Protein AF-A0A1G0LZL9-F1 (afdb_monomer_lite)

Foldseek 3Di:
DDDDDDDDDDDPVVVVVLVVVCVVVVHDSVVVVVVVVVVVVVVVVVVVVVVVVVPDDDDDPCVVCVVVVNNPPD

Secondary structure (DSSP, 8-state):
-----------HHHHHHHHHHHHHHT--HHHHHHHHHHHHHHHHHHHHHHHHHHTSPP--HHHHHHHTT-S---

pLDDT: mean 91.01, std 7.58, range [56.88, 97.94]

Sequence (74 aa):
MPTVQISARIDARLKRALDQVCRSRGIVMNHFIQEAVLGRLEELEDVEDLKAIRHEPTRPLADVLAELKLDGSA

Radius of gyration: 23.92 Å; chains: 1; bounding box: 56×35×53 Å

Structure (mmCIF, N/CA/C/O backbone):
data_AF-A0A1G0LZL9-F1
#
_entry.id   AF-A0A1G0LZL9-F1
#
loop_
_atom_site.group_PDB
_atom_site.id
_atom_site.type_symbol
_atom_site.label_atom_id
_atom_site.label_alt_id
_atom_site.label_comp_id
_atom_site.label_asym_id
_atom_site.label_entity_id
_atom_site.label_seq_id
_atom_site.pdbx_PDB_ins_code
_atom_site.Cartn_x
_atom_site.Cartn_y
_atom_site.Cartn_z
_atom_site.occupancy
_atom_site.B_iso_or_equiv
_atom_site.auth_seq_id
_atom_site.auth_comp_id
_atom_site.auth_asym_id
_atom_site.auth_atom_id
_atom_site.pdbx_PDB_model_num
ATOM 1 N N . MET A 1 1 ? 8.027 15.345 11.909 1.00 59.69 1 MET A N 1
ATOM 2 C CA . MET A 1 1 ? 7.432 15.843 10.649 1.00 59.69 1 MET A CA 1
ATOM 3 C C . MET A 1 1 ? 6.087 16.480 10.965 1.00 59.69 1 MET A C 1
ATOM 5 O O . MET A 1 1 ? 5.451 16.010 11.905 1.00 59.69 1 MET A O 1
ATOM 9 N N . PRO A 1 2 ? 5.673 17.545 10.260 1.00 82.56 2 PRO A N 1
ATOM 10 C CA . PRO A 1 2 ? 4.348 18.128 10.448 1.00 82.56 2 PRO A CA 1
ATOM 11 C C . PRO A 1 2 ? 3.267 17.113 10.060 1.00 82.56 2 PRO A C 1
ATOM 13 O O . PRO A 1 2 ? 3.403 16.413 9.058 1.00 82.56 2 PRO A O 1
ATOM 16 N N . THR A 1 3 ? 2.214 17.013 10.866 1.00 83.19 3 THR A N 1
ATOM 17 C CA . THR A 1 3 ? 1.054 16.167 10.574 1.00 83.19 3 THR A CA 1
ATOM 18 C C . THR A 1 3 ? -0.009 16.980 9.840 1.00 83.19 3 THR A C 1
ATOM 20 O O . THR A 1 3 ? -0.255 18.140 10.167 1.00 83.19 3 THR A O 1
ATOM 23 N N . VAL A 1 4 ? -0.650 16.368 8.844 1.00 91.94 4 VAL A N 1
ATOM 24 C CA . VAL A 1 4 ? -1.767 16.960 8.094 1.00 91.94 4 VAL A CA 1
ATOM 25 C C . VAL A 1 4 ? -3.004 16.096 8.314 1.00 91.94 4 VAL A C 1
ATOM 27 O O . VAL A 1 4 ? -2.916 14.869 8.314 1.00 91.94 4 VAL A O 1
ATOM 30 N N . GLN A 1 5 ? -4.161 16.723 8.533 1.00 91.12 5 GLN A N 1
ATOM 31 C CA . GLN A 1 5 ? -5.417 16.000 8.717 1.00 91.12 5 GLN A CA 1
ATOM 32 C C . GLN A 1 5 ? -6.013 15.598 7.364 1.00 91.12 5 GLN A C 1
ATOM 34 O O . GLN A 1 5 ? -6.186 16.435 6.481 1.00 91.12 5 GLN A O 1
ATOM 39 N N . ILE A 1 6 ? -6.403 14.329 7.242 1.00 89.94 6 ILE A N 1
ATOM 40 C CA . ILE A 1 6 ? -7.163 13.803 6.104 1.00 89.94 6 ILE A CA 1
ATOM 41 C C . ILE A 1 6 ? -8.599 13.537 6.570 1.00 89.94 6 ILE A C 1
ATOM 43 O O . ILE A 1 6 ? -8.810 12.884 7.591 1.00 89.94 6 ILE A O 1
ATOM 47 N N . SER A 1 7 ? -9.589 14.029 5.821 1.00 92.50 7 SER A N 1
ATOM 48 C CA . SER A 1 7 ? -11.012 13.753 6.061 1.00 92.50 7 SER A CA 1
ATOM 49 C C . SER A 1 7 ? -11.571 12.881 4.943 1.00 92.50 7 SER A C 1
ATOM 51 O O . SER A 1 7 ? -11.625 13.305 3.792 1.00 92.50 7 SER A O 1
ATOM 53 N N . ALA A 1 8 ? -12.038 11.683 5.292 1.00 91.62 8 ALA A N 1
ATOM 54 C CA . ALA A 1 8 ? -12.685 10.756 4.371 1.00 91.62 8 ALA A CA 1
ATOM 55 C C . ALA A 1 8 ? -13.905 10.102 5.032 1.00 91.62 8 ALA A C 1
ATOM 57 O O . ALA A 1 8 ? -13.941 9.899 6.247 1.00 91.62 8 ALA A O 1
ATOM 58 N N . ARG A 1 9 ? -14.913 9.760 4.224 1.00 95.56 9 ARG A N 1
ATOM 59 C CA . ARG A 1 9 ? -16.063 8.963 4.667 1.00 95.56 9 ARG A CA 1
ATOM 60 C C . ARG A 1 9 ? -15.822 7.510 4.286 1.00 95.56 9 ARG A C 1
ATOM 62 O O . ARG A 1 9 ? -15.531 7.226 3.130 1.00 95.56 9 ARG A O 1
ATOM 69 N N . ILE A 1 10 ? -15.971 6.610 5.249 1.00 93.88 10 ILE A N 1
ATOM 70 C CA . ILE A 1 10 ? -15.844 5.166 5.040 1.00 93.88 10 ILE A CA 1
ATOM 71 C C . ILE A 1 10 ? -17.064 4.442 5.598 1.00 93.88 10 ILE A C 1
ATOM 73 O O . ILE A 1 10 ? -17.778 4.972 6.452 1.00 93.88 10 ILE A O 1
ATOM 77 N N . ASP A 1 11 ? -17.287 3.218 5.125 1.00 97.56 11 ASP A N 1
ATOM 78 C CA . ASP A 1 11 ? -18.353 2.364 5.634 1.00 97.56 11 ASP A CA 1
ATOM 79 C C . ASP A 1 11 ? -18.170 2.077 7.138 1.00 97.56 11 ASP A C 1
ATOM 81 O O . A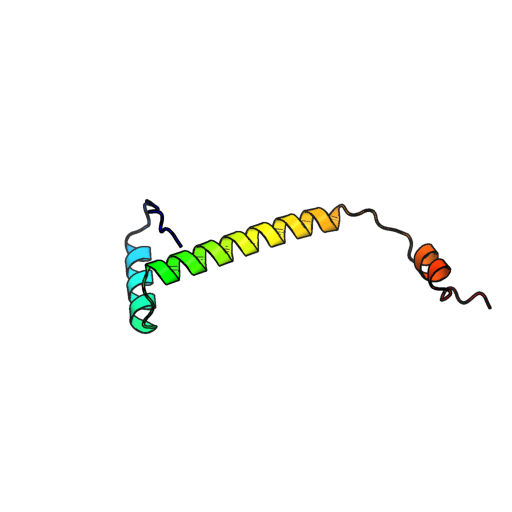SP A 1 11 ? -17.066 1.812 7.628 1.00 97.56 11 ASP A O 1
ATOM 85 N N . ALA A 1 12 ? -19.271 2.111 7.891 1.00 97.06 12 ALA A N 1
ATOM 86 C CA . ALA A 1 12 ? -19.248 1.911 9.337 1.00 97.06 12 ALA A CA 1
ATOM 87 C C . ALA A 1 12 ? -18.766 0.504 9.741 1.00 97.06 12 ALA A C 1
ATOM 89 O O . ALA A 1 12 ? -18.139 0.343 10.790 1.00 97.06 12 ALA A O 1
ATOM 90 N N . ARG A 1 13 ? -19.036 -0.521 8.925 1.00 97.94 13 ARG A N 1
ATOM 91 C CA . ARG A 1 13 ? -18.558 -1.895 9.139 1.00 97.94 13 ARG A CA 1
ATOM 92 C C . ARG A 1 13 ? -17.053 -1.972 8.932 1.00 97.94 13 ARG A C 1
ATOM 94 O O . ARG A 1 13 ? -16.374 -2.609 9.733 1.00 97.94 13 ARG A O 1
ATOM 101 N N . LEU A 1 14 ? -16.533 -1.264 7.926 1.00 95.94 14 LEU A N 1
ATOM 102 C CA . LEU A 1 14 ? -15.094 -1.170 7.693 1.00 95.94 14 LEU A CA 1
ATOM 103 C C . LEU A 1 14 ? -14.394 -0.514 8.885 1.00 95.94 14 LEU A C 1
ATOM 105 O O . LEU A 1 14 ? -13.428 -1.069 9.400 1.00 95.94 14 LEU A O 1
ATOM 109 N N . LYS A 1 15 ? -14.922 0.602 9.405 1.00 95.88 15 LYS A N 1
ATOM 110 C CA . LYS A 1 15 ? -14.341 1.249 10.593 1.00 95.88 15 LYS A CA 1
ATOM 111 C C . LYS A 1 15 ? -14.278 0.307 11.800 1.00 95.88 15 LYS A C 1
ATOM 113 O O . LYS A 1 15 ? -13.258 0.271 12.485 1.00 95.88 15 LYS A O 1
ATOM 118 N N . ARG A 1 16 ? -15.333 -0.482 12.038 1.00 97.12 16 ARG A N 1
ATOM 119 C CA . ARG A 1 16 ? -15.360 -1.479 13.126 1.00 97.12 16 ARG A CA 1
ATOM 120 C C . ARG A 1 16 ? -14.313 -2.574 12.934 1.00 97.12 16 ARG A C 1
ATOM 122 O O . ARG A 1 16 ? -13.643 -2.936 13.897 1.00 97.12 16 ARG A O 1
ATOM 129 N N . ALA A 1 17 ? -14.158 -3.079 11.711 1.00 96.38 17 ALA A N 1
ATOM 130 C CA . ALA A 1 17 ? -13.140 -4.077 11.396 1.00 96.38 17 ALA A CA 1
ATOM 131 C C . ALA A 1 17 ? -11.725 -3.521 11.630 1.00 96.38 17 ALA A C 1
ATOM 133 O O . ALA A 1 17 ? -10.910 -4.168 12.286 1.00 96.38 17 ALA A O 1
ATOM 134 N N . LEU A 1 18 ? -11.465 -2.289 11.180 1.00 95.56 18 LEU A N 1
ATOM 135 C CA . LEU A 1 18 ? -10.195 -1.599 11.413 1.00 95.56 18 LEU A CA 1
ATOM 136 C C . LEU A 1 18 ? -9.901 -1.435 12.908 1.00 95.56 18 LEU A C 1
ATOM 138 O O . LEU A 1 18 ? -8.787 -1.714 13.344 1.00 95.56 18 LEU A O 1
ATOM 142 N N . ASP A 1 19 ? -10.898 -1.045 13.708 1.00 96.06 19 ASP A N 1
ATOM 143 C CA . ASP A 1 19 ? -10.746 -0.922 15.162 1.00 96.06 19 ASP A CA 1
ATOM 144 C C . ASP A 1 19 ? -10.384 -2.255 15.819 1.00 96.06 19 ASP A C 1
ATOM 146 O O . ASP A 1 19 ? -9.514 -2.298 16.690 1.00 96.06 19 ASP A O 1
ATOM 150 N N . GLN A 1 20 ? -11.023 -3.350 15.403 1.00 96.75 20 GLN A N 1
ATOM 151 C CA . GLN A 1 20 ? -10.734 -4.680 15.934 1.00 96.75 20 GLN A CA 1
ATOM 152 C C . GLN A 1 20 ? -9.309 -5.125 15.587 1.00 96.75 20 GLN A C 1
ATOM 154 O O . GLN A 1 20 ? -8.586 -5.593 16.469 1.00 96.75 20 GLN A O 1
ATOM 159 N N . VAL A 1 21 ? -8.883 -4.930 14.336 1.00 96.25 21 VAL A N 1
ATOM 160 C CA . VAL A 1 21 ? -7.525 -5.265 13.885 1.00 96.25 21 VAL A CA 1
ATOM 161 C C . VAL A 1 21 ? -6.489 -4.438 14.643 1.00 96.25 21 VAL A C 1
ATOM 163 O O . VAL A 1 21 ? -5.571 -5.013 15.231 1.00 96.25 21 VAL A O 1
ATOM 166 N N . CYS A 1 22 ? -6.675 -3.118 14.710 1.00 96.50 22 CYS A N 1
ATOM 167 C CA . CYS A 1 22 ? -5.782 -2.204 15.421 1.00 96.50 22 CYS A CA 1
ATOM 168 C C . CYS A 1 22 ? -5.634 -2.594 16.897 1.00 96.50 22 CYS A C 1
ATOM 170 O O . CYS A 1 22 ? -4.515 -2.727 17.390 1.00 96.50 22 CYS A O 1
ATOM 172 N N . ARG A 1 23 ? -6.747 -2.882 17.587 1.00 95.81 23 ARG A N 1
ATOM 173 C CA . ARG A 1 23 ? -6.725 -3.347 18.984 1.00 95.81 23 ARG A CA 1
ATOM 174 C C . ARG A 1 23 ? -6.003 -4.680 19.143 1.00 95.81 23 ARG A C 1
ATOM 176 O O . ARG A 1 23 ? -5.172 -4.803 20.033 1.00 95.81 23 ARG A O 1
ATOM 183 N N . SER A 1 24 ? -6.296 -5.660 18.285 1.00 96.38 24 SER A N 1
ATOM 184 C CA . SER A 1 24 ? -5.701 -7.002 18.381 1.00 96.38 24 SER A CA 1
ATOM 185 C C . SER A 1 24 ? -4.184 -7.013 18.179 1.00 96.38 24 SER A C 1
ATOM 187 O O . SER A 1 24 ? -3.505 -7.888 18.705 1.00 96.38 24 SER A O 1
ATOM 189 N N . ARG A 1 25 ? -3.655 -6.035 17.434 1.00 94.44 25 ARG A N 1
ATOM 190 C CA . ARG A 1 25 ? -2.229 -5.920 17.105 1.00 94.44 25 ARG A CA 1
ATOM 191 C C . ARG A 1 25 ? -1.500 -4.837 17.904 1.00 94.44 25 ARG A C 1
ATOM 193 O O . ARG A 1 25 ? -0.305 -4.662 17.708 1.00 94.44 25 ARG A O 1
ATOM 200 N N . GLY A 1 26 ? -2.199 -4.102 18.775 1.00 95.75 26 GLY A N 1
ATOM 201 C CA . GLY A 1 26 ? -1.622 -2.978 19.520 1.00 95.75 26 GLY A CA 1
ATOM 202 C C . GLY A 1 26 ? -1.192 -1.802 18.633 1.00 95.75 26 GLY A C 1
ATOM 203 O O . GLY A 1 26 ? -0.276 -1.069 18.992 1.00 95.75 26 GLY A O 1
ATOM 204 N N . ILE A 1 27 ? -1.828 -1.625 17.471 1.00 95.44 27 ILE A N 1
ATOM 205 C CA . ILE A 1 27 ? -1.476 -0.603 16.476 1.00 95.44 27 ILE A CA 1
ATOM 206 C C . ILE A 1 27 ? -2.434 0.585 16.587 1.00 95.44 27 ILE A C 1
ATOM 208 O O . ILE A 1 27 ? -3.644 0.421 16.747 1.00 95.44 27 ILE A O 1
ATOM 212 N N . VAL A 1 28 ? -1.904 1.802 16.463 1.00 94.94 28 VAL A N 1
ATOM 213 C CA . VAL A 1 28 ? -2.715 3.025 16.406 1.00 94.94 28 VAL A CA 1
ATOM 214 C C . VAL A 1 28 ? -3.334 3.174 15.015 1.00 94.94 28 VAL A C 1
ATOM 216 O O . VAL A 1 28 ? -2.636 3.058 14.011 1.00 94.94 28 VAL A O 1
ATOM 219 N N . MET A 1 29 ? -4.625 3.513 14.951 1.00 93.62 29 MET A N 1
ATOM 220 C CA . MET A 1 29 ? -5.371 3.683 13.693 1.00 93.62 29 MET A CA 1
ATOM 221 C C . MET A 1 29 ? -4.660 4.601 12.687 1.00 93.62 29 MET A C 1
ATOM 223 O O . MET A 1 29 ? -4.609 4.284 11.506 1.00 93.62 29 MET A O 1
ATOM 227 N N . ASN A 1 30 ? -4.074 5.712 13.144 1.00 92.62 30 ASN A N 1
ATOM 228 C CA . ASN A 1 30 ? -3.341 6.626 12.263 1.00 92.62 30 ASN A CA 1
ATOM 229 C C . ASN A 1 30 ? -2.142 5.951 11.592 1.00 92.62 30 ASN A C 1
ATOM 231 O O . ASN A 1 30 ? -1.945 6.139 10.398 1.00 92.62 30 ASN A O 1
ATOM 235 N N . HIS A 1 31 ? -1.375 5.150 12.339 1.00 93.50 31 HIS A N 1
ATOM 236 C CA . HIS A 1 31 ? -0.252 4.406 11.773 1.00 93.50 31 HIS A CA 1
ATOM 237 C C . HIS A 1 31 ? -0.753 3.362 10.774 1.00 93.50 31 HIS A C 1
ATOM 239 O O . HIS A 1 31 ? -0.255 3.311 9.660 1.00 93.50 31 HIS A O 1
ATOM 245 N N . PHE A 1 32 ? -1.811 2.618 11.120 1.00 95.00 32 PHE A N 1
ATOM 246 C CA . PHE A 1 32 ? -2.427 1.663 10.195 1.00 95.00 32 PHE A CA 1
ATOM 247 C C . PHE A 1 32 ? -2.847 2.324 8.873 1.00 95.00 32 PHE A C 1
ATOM 249 O O . PHE A 1 32 ? -2.552 1.804 7.802 1.00 95.00 32 PHE A O 1
ATOM 256 N N . ILE A 1 33 ? -3.535 3.469 8.942 1.00 93.81 33 ILE A N 1
ATOM 257 C CA . ILE A 1 33 ? -3.985 4.197 7.749 1.00 93.81 33 ILE A CA 1
ATOM 258 C C . ILE A 1 33 ? -2.785 4.704 6.949 1.00 93.81 33 ILE A C 1
ATOM 260 O O . ILE A 1 33 ? -2.800 4.596 5.729 1.00 93.81 33 ILE A O 1
ATOM 264 N N . GLN A 1 34 ? -1.758 5.237 7.612 1.00 93.75 34 GLN A N 1
ATOM 265 C CA . GLN A 1 34 ? -0.561 5.729 6.939 1.00 93.75 34 GLN A CA 1
ATOM 266 C C . GLN A 1 34 ? 0.147 4.614 6.159 1.00 93.75 34 GLN A C 1
ATOM 268 O O . GLN A 1 34 ? 0.398 4.793 4.973 1.00 93.75 34 GLN A O 1
ATOM 273 N N . GLU A 1 35 ? 0.389 3.460 6.785 1.00 95.25 35 GLU A N 1
ATOM 274 C CA . GLU A 1 35 ? 1.009 2.303 6.123 1.00 95.25 35 GLU A CA 1
ATOM 275 C C . GLU A 1 35 ? 0.149 1.785 4.966 1.00 95.25 35 GLU A C 1
ATOM 277 O O . GLU A 1 35 ? 0.653 1.522 3.881 1.00 95.25 35 GLU A O 1
ATOM 282 N N . ALA A 1 36 ? -1.170 1.687 5.164 1.00 95.31 36 ALA A N 1
ATOM 283 C CA . ALA A 1 36 ? -2.081 1.226 4.119 1.00 95.31 36 ALA A CA 1
ATOM 284 C C . ALA A 1 36 ? -2.122 2.178 2.911 1.00 95.31 36 ALA A C 1
ATOM 286 O O . ALA A 1 36 ? -2.228 1.725 1.773 1.00 95.31 36 ALA A O 1
ATOM 287 N N . VAL A 1 37 ? -2.057 3.492 3.148 1.00 94.94 37 VAL A N 1
ATOM 288 C CA . VAL A 1 37 ? -2.004 4.497 2.078 1.00 94.94 37 VAL A CA 1
ATOM 289 C C . VAL A 1 37 ? -0.656 4.454 1.364 1.00 94.94 37 VAL A C 1
ATOM 291 O O . VAL A 1 37 ? -0.653 4.477 0.138 1.00 94.94 37 VAL A O 1
ATOM 294 N N . LEU A 1 38 ? 0.458 4.360 2.098 1.00 96.69 38 LEU A N 1
ATOM 295 C CA . LEU A 1 38 ? 1.798 4.249 1.513 1.00 96.69 38 LEU A CA 1
ATOM 296 C C . LEU A 1 38 ? 1.916 3.005 0.635 1.00 96.69 38 LEU A C 1
ATOM 298 O O . LEU A 1 38 ? 2.189 3.144 -0.551 1.00 96.69 38 LEU A O 1
ATOM 302 N N . GLY A 1 39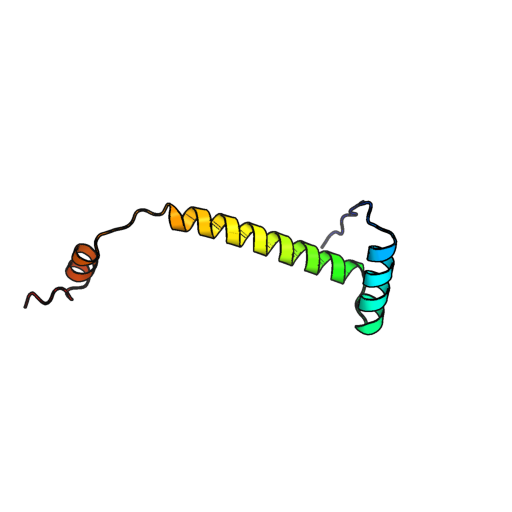 ? 1.578 1.829 1.166 1.00 97.12 39 GLY A N 1
ATOM 303 C CA . GLY A 1 39 ? 1.635 0.589 0.392 1.00 97.12 39 GLY A CA 1
ATOM 304 C C . GLY A 1 39 ? 0.754 0.641 -0.858 1.00 97.12 39 GLY A C 1
ATOM 305 O O . GLY A 1 39 ? 1.143 0.165 -1.918 1.00 97.12 39 GLY A O 1
ATOM 306 N N . ARG A 1 40 ? -0.413 1.299 -0.790 1.00 96.50 40 ARG A N 1
ATOM 307 C CA . ARG A 1 40 ? -1.258 1.465 -1.978 1.00 96.50 40 ARG A CA 1
ATOM 308 C C . ARG A 1 40 ? -0.664 2.425 -3.014 1.00 96.50 40 ARG A C 1
ATOM 310 O O . ARG A 1 40 ? -0.936 2.246 -4.197 1.00 96.50 40 ARG A O 1
ATOM 317 N N . LEU A 1 41 ? 0.068 3.456 -2.594 1.00 96.62 41 LEU A N 1
ATOM 318 C CA . LEU A 1 41 ? 0.761 4.362 -3.514 1.00 96.62 41 LEU A CA 1
ATOM 319 C C . LEU A 1 41 ? 1.939 3.657 -4.192 1.00 96.62 41 LEU A C 1
ATOM 321 O O . LEU A 1 41 ? 2.054 3.760 -5.407 1.00 96.62 41 LEU A O 1
ATOM 325 N N . GLU A 1 42 ? 2.722 2.887 -3.437 1.00 96.38 42 GLU A N 1
ATOM 326 C CA . GLU A 1 42 ? 3.824 2.067 -3.963 1.00 96.38 42 GLU A CA 1
ATOM 327 C C . GLU A 1 42 ? 3.316 1.070 -5.019 1.00 96.38 42 GLU A C 1
ATOM 329 O O . GLU A 1 42 ? 3.826 1.027 -6.132 1.00 96.38 42 GLU A O 1
ATOM 334 N N . GLU A 1 43 ? 2.217 0.356 -4.744 1.00 95.44 43 GLU A N 1
ATOM 335 C CA . GLU A 1 43 ? 1.594 -0.543 -5.730 1.00 95.44 43 GLU A CA 1
ATOM 336 C C . GLU A 1 43 ? 1.165 0.168 -7.026 1.00 95.44 43 GLU A C 1
ATOM 338 O O . GLU A 1 43 ? 1.141 -0.439 -8.099 1.00 95.44 43 GLU A O 1
ATOM 343 N N . LEU A 1 44 ? 0.727 1.429 -6.934 1.00 94.56 44 LEU A N 1
ATOM 344 C CA . LEU A 1 44 ? 0.331 2.205 -8.109 1.00 94.56 44 LEU A CA 1
ATOM 345 C C . LEU A 1 44 ? 1.556 2.645 -8.915 1.00 94.56 44 LEU A C 1
ATOM 347 O O . LEU A 1 44 ? 1.506 2.562 -10.141 1.00 94.56 44 LEU A O 1
ATOM 351 N N . GLU A 1 45 ? 2.628 3.054 -8.237 1.00 93.50 45 GLU A N 1
ATOM 352 C CA . GLU A 1 45 ? 3.918 3.397 -8.845 1.00 93.50 45 GLU A CA 1
ATOM 353 C C . GLU A 1 45 ? 4.517 2.187 -9.577 1.00 93.50 45 GLU A C 1
ATOM 355 O O . GLU A 1 45 ? 4.798 2.278 -10.770 1.00 93.50 45 GLU A O 1
ATOM 360 N N . ASP A 1 46 ? 4.549 1.010 -8.943 1.00 92.19 46 ASP A N 1
ATOM 361 C CA . ASP A 1 46 ? 5.018 -0.239 -9.564 1.00 92.19 46 ASP A CA 1
ATOM 362 C C . ASP A 1 46 ? 4.273 -0.553 -10.877 1.00 92.19 46 ASP A C 1
ATOM 364 O O . ASP A 1 46 ? 4.851 -0.986 -11.879 1.00 92.19 46 ASP A O 1
ATOM 368 N N . VAL A 1 47 ? 2.951 -0.346 -10.900 1.00 91.88 47 VAL A N 1
ATOM 369 C CA . VAL A 1 47 ? 2.128 -0.571 -12.099 1.00 91.88 47 VAL A CA 1
ATOM 370 C C . VAL A 1 47 ? 2.460 0.428 -13.208 1.00 91.88 47 VAL A C 1
ATOM 372 O O . VAL A 1 47 ? 2.350 0.087 -14.392 1.00 91.88 47 VAL A O 1
ATOM 375 N N . GLU A 1 48 ? 2.818 1.658 -12.858 1.00 89.25 48 GLU A N 1
ATOM 376 C CA . GLU A 1 48 ? 3.241 2.682 -13.812 1.00 89.25 48 GLU A CA 1
ATOM 377 C C . GLU A 1 48 ? 4.634 2.382 -14.372 1.00 89.25 48 GLU A C 1
ATOM 379 O O . GLU A 1 48 ? 4.800 2.389 -15.596 1.00 89.25 48 GLU A O 1
ATOM 384 N N . ASP A 1 49 ? 5.576 1.973 -13.528 1.00 89.25 49 ASP A N 1
ATOM 385 C CA . ASP A 1 49 ? 6.918 1.553 -13.937 1.00 89.25 49 ASP A CA 1
ATOM 386 C C . ASP A 1 49 ? 6.876 0.348 -14.880 1.00 89.25 49 ASP A C 1
ATOM 388 O O . ASP A 1 49 ? 7.5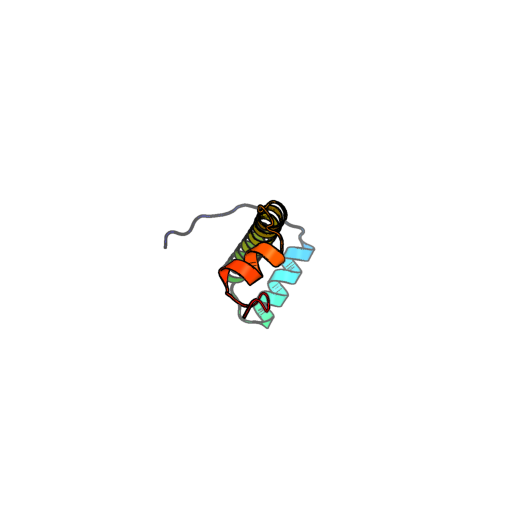19 0.337 -15.932 1.00 89.25 49 ASP A O 1
ATOM 392 N N . LEU A 1 50 ? 6.028 -0.646 -14.597 1.00 88.06 50 LEU A N 1
ATOM 393 C CA . LEU A 1 50 ? 5.825 -1.779 -15.504 1.00 88.06 50 LEU A CA 1
ATOM 394 C C . LEU A 1 50 ? 5.312 -1.353 -16.885 1.00 88.06 50 LEU A C 1
ATOM 396 O O . LEU A 1 50 ? 5.636 -2.000 -17.888 1.00 88.06 50 LEU A O 1
ATOM 400 N N . LYS A 1 51 ? 4.498 -0.293 -16.971 1.00 86.44 51 LYS A N 1
ATOM 401 C CA . LYS A 1 51 ? 4.077 0.254 -18.270 1.00 86.44 51 LYS A CA 1
ATOM 402 C C . LYS A 1 51 ? 5.253 0.918 -18.972 1.00 86.44 51 LYS A C 1
ATOM 404 O O . LYS A 1 51 ? 5.402 0.702 -20.171 1.00 86.44 51 LYS A O 1
ATOM 409 N N . ALA A 1 52 ? 6.079 1.674 -18.252 1.00 84.88 52 ALA A N 1
ATOM 410 C CA . ALA A 1 52 ? 7.266 2.308 -18.816 1.00 84.88 52 ALA A CA 1
ATOM 411 C C . ALA A 1 52 ? 8.243 1.265 -19.388 1.00 84.88 52 ALA A C 1
ATOM 413 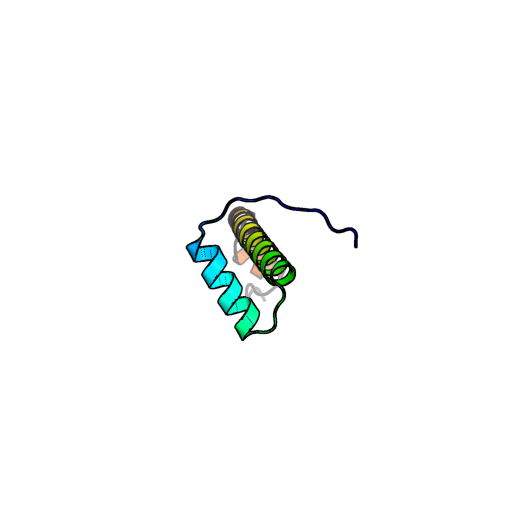O O . ALA A 1 52 ? 8.588 1.353 -20.565 1.00 84.88 52 ALA A O 1
ATOM 414 N N . ILE A 1 53 ? 8.565 0.216 -18.620 1.00 84.25 53 ILE A N 1
ATOM 415 C CA . ILE A 1 53 ? 9.458 -0.879 -19.042 1.00 84.25 53 ILE A CA 1
ATOM 416 C C . ILE A 1 53 ? 8.937 -1.568 -20.310 1.00 84.25 53 ILE A C 1
ATOM 418 O O . ILE A 1 53 ? 9.698 -1.867 -21.227 1.00 84.25 53 ILE A O 1
ATOM 422 N N . ARG A 1 54 ? 7.621 -1.798 -20.420 1.00 81.00 54 ARG A N 1
ATOM 423 C CA . ARG A 1 54 ? 7.023 -2.402 -21.630 1.00 81.00 54 ARG A CA 1
ATOM 424 C C . ARG A 1 54 ? 7.200 -1.560 -22.893 1.00 81.00 54 ARG A C 1
ATOM 426 O O . ARG A 1 54 ? 7.050 -2.097 -23.989 1.00 81.00 54 ARG A O 1
ATOM 433 N N . HIS A 1 55 ? 7.460 -0.267 -22.748 1.00 83.62 55 HIS A N 1
ATOM 434 C CA . HIS A 1 55 ? 7.683 0.658 -23.852 1.00 83.62 55 HIS A CA 1
ATOM 435 C C . HIS A 1 55 ? 9.162 0.991 -24.063 1.00 83.62 55 HIS A C 1
ATOM 437 O O . HIS A 1 55 ? 9.476 1.796 -24.943 1.00 83.62 55 HIS A O 1
ATOM 443 N N . GLU A 1 56 ? 10.071 0.371 -23.308 1.00 80.38 56 GLU A N 1
ATOM 44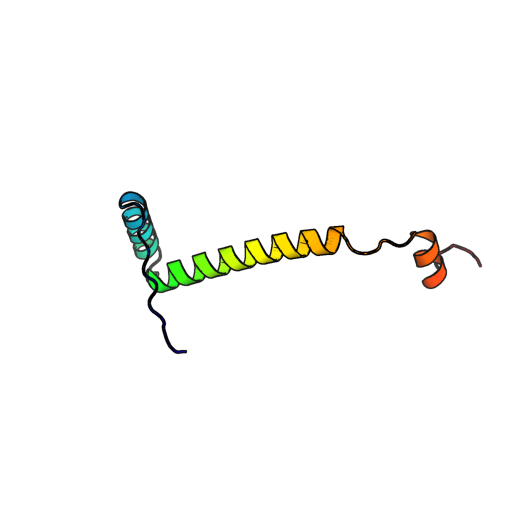4 C CA . GLU A 1 56 ? 11.497 0.554 -23.525 1.00 80.38 56 GLU A CA 1
ATOM 445 C C . GLU A 1 56 ? 11.924 0.003 -24.892 1.00 80.38 56 GLU A C 1
ATOM 447 O O . GLU A 1 56 ? 11.441 -1.045 -25.341 1.00 80.38 56 GLU A O 1
ATOM 452 N N . PRO A 1 57 ? 12.836 0.703 -25.586 1.00 84.75 57 PRO A N 1
ATOM 453 C CA . PRO A 1 57 ? 13.369 0.222 -26.845 1.00 84.75 57 PRO A CA 1
ATOM 454 C C . PRO A 1 57 ? 14.095 -1.106 -26.626 1.00 84.75 57 PRO A C 1
ATOM 456 O O . PRO A 1 57 ? 15.083 -1.196 -25.900 1.00 84.75 57 PRO A O 1
ATOM 459 N N . THR A 1 58 ? 13.619 -2.151 -27.295 1.00 87.50 58 THR A N 1
ATOM 460 C CA . THR A 1 58 ? 14.285 -3.454 -27.294 1.00 87.50 58 THR A CA 1
ATOM 461 C C . THR A 1 58 ? 15.418 -3.471 -28.309 1.00 87.50 58 THR A C 1
ATOM 463 O O . THR A 1 58 ? 15.289 -2.894 -29.391 1.00 87.50 58 THR A O 1
ATOM 466 N N . ARG A 1 59 ? 16.488 -4.212 -28.013 1.00 89.38 59 ARG A N 1
ATOM 467 C CA . ARG A 1 59 ? 17.575 -4.478 -28.962 1.00 89.38 59 ARG A CA 1
ATOM 468 C C . ARG A 1 59 ? 17.700 -5.976 -29.269 1.00 89.38 59 ARG A C 1
ATOM 470 O O . ARG A 1 59 ? 17.428 -6.786 -28.380 1.00 89.38 59 ARG A O 1
ATOM 477 N N . PRO A 1 60 ? 18.089 -6.366 -30.496 1.00 92.94 60 PRO A N 1
ATOM 478 C CA . PRO A 1 60 ? 18.321 -7.763 -30.849 1.00 92.94 60 PRO A CA 1
ATOM 479 C C . PRO A 1 60 ? 19.367 -8.424 -29.948 1.00 92.94 60 PRO A C 1
ATOM 481 O O . PRO A 1 60 ? 20.402 -7.836 -29.646 1.00 92.94 60 PRO A O 1
ATOM 484 N N . LEU A 1 61 ? 19.133 -9.686 -29.571 1.00 92.25 61 LEU A N 1
ATOM 485 C CA . LEU A 1 61 ? 20.081 -10.452 -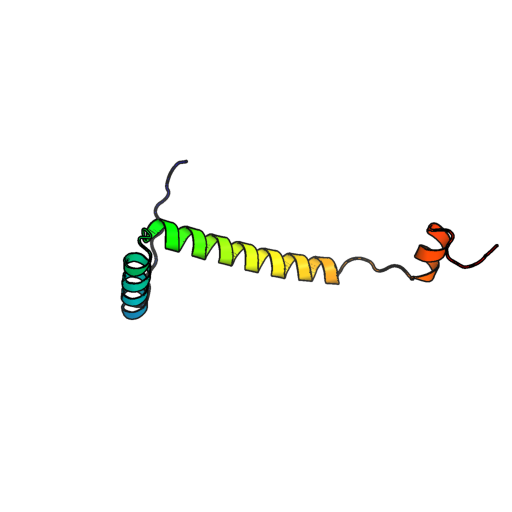28.755 1.00 92.25 61 LEU A CA 1
ATOM 486 C C . LEU A 1 61 ? 21.449 -10.596 -29.442 1.00 92.25 61 LEU A C 1
ATOM 488 O O . LEU A 1 61 ? 22.469 -10.541 -28.765 1.00 92.25 61 LEU A O 1
ATOM 492 N N . ALA A 1 62 ? 21.478 -10.732 -30.771 1.00 92.50 62 ALA A N 1
ATOM 493 C CA . ALA A 1 62 ? 22.717 -10.799 -31.546 1.00 92.50 62 ALA A CA 1
ATOM 494 C C . ALA A 1 62 ? 23.610 -9.565 -31.336 1.00 92.50 62 ALA A C 1
ATOM 496 O O . ALA A 1 62 ? 24.805 -9.722 -31.099 1.00 92.50 62 ALA A O 1
ATOM 497 N N . ASP A 1 63 ? 23.028 -8.362 -31.328 1.00 92.69 63 ASP A N 1
ATOM 498 C CA . ASP A 1 63 ? 23.774 -7.115 -31.116 1.00 92.69 63 ASP A CA 1
ATOM 499 C C . ASP A 1 63 ? 24.367 -7.067 -29.701 1.00 92.69 63 ASP A C 1
ATOM 501 O O . ASP A 1 63 ? 25.506 -6.646 -29.508 1.00 92.69 63 ASP A O 1
ATOM 505 N N . VAL A 1 64 ? 23.622 -7.572 -28.710 1.00 92.19 64 VAL A N 1
ATOM 506 C CA . VAL A 1 64 ? 24.099 -7.696 -27.322 1.00 92.19 64 VAL A CA 1
ATOM 507 C C . VAL A 1 64 ? 25.250 -8.691 -27.213 1.00 92.19 64 VAL A C 1
ATOM 509 O O . VAL A 1 64 ? 26.237 -8.424 -26.532 1.00 92.19 64 VAL A O 1
ATOM 512 N N . LEU A 1 65 ? 25.134 -9.847 -27.867 1.00 93.56 65 LEU A N 1
ATOM 513 C CA . LEU A 1 65 ? 26.162 -10.885 -27.838 1.00 93.56 65 LEU A CA 1
ATOM 514 C C . LEU A 1 65 ? 27.443 -10.430 -28.541 1.00 93.56 65 LEU A C 1
ATOM 516 O O . LEU A 1 65 ? 28.527 -10.692 -28.025 1.00 93.56 65 LEU A O 1
ATOM 520 N N . ALA A 1 66 ? 27.326 -9.706 -29.655 1.00 92.19 66 ALA A N 1
ATOM 521 C CA . ALA A 1 66 ? 28.463 -9.121 -30.357 1.00 92.19 66 ALA A CA 1
ATOM 522 C C . ALA A 1 66 ? 29.172 -8.054 -29.502 1.00 92.19 66 ALA A C 1
ATOM 524 O O . ALA A 1 66 ? 30.396 -8.076 -29.379 1.00 92.19 66 ALA A O 1
ATOM 525 N N . GLU A 1 67 ? 28.420 -7.164 -28.841 1.00 92.81 67 GLU A N 1
ATOM 526 C CA . GLU A 1 67 ? 28.973 -6.168 -27.907 1.00 92.81 67 GLU A CA 1
ATOM 527 C C . GLU A 1 67 ? 29.745 -6.833 -26.754 1.00 92.81 67 GLU A C 1
ATOM 529 O O . GLU A 1 67 ? 30.840 -6.400 -26.389 1.00 92.81 67 GLU A O 1
ATOM 534 N N . LEU A 1 68 ? 29.194 -7.922 -26.211 1.00 93.62 68 LEU A N 1
ATOM 535 C CA . LEU A 1 68 ? 29.796 -8.681 -25.116 1.00 93.62 68 LEU A CA 1
ATOM 536 C C . LEU A 1 68 ? 30.890 -9.663 -25.566 1.00 93.62 68 LEU A C 1
ATOM 538 O O . LEU A 1 68 ? 31.514 -10.285 -24.706 1.00 93.62 68 LEU A O 1
ATOM 542 N N . LYS A 1 69 ? 31.148 -9.799 -26.877 1.00 89.56 69 LYS A N 1
ATOM 543 C CA . LYS A 1 69 ? 32.087 -10.778 -27.465 1.00 89.56 69 LYS A CA 1
ATOM 544 C C . LYS A 1 69 ? 31.755 -12.230 -27.094 1.00 89.56 69 LYS A C 1
ATOM 546 O O . LYS A 1 69 ? 32.639 -13.046 -26.836 1.00 89.56 69 LYS A O 1
ATOM 551 N N . LEU A 1 70 ? 30.462 -12.532 -27.019 1.00 90.06 70 LEU A N 1
ATOM 552 C CA . LEU A 1 70 ? 29.899 -13.852 -26.719 1.00 90.06 70 LEU A CA 1
ATOM 553 C C . LEU A 1 70 ? 29.170 -14.456 -27.929 1.00 90.06 70 LEU A C 1
ATOM 555 O O . LEU A 1 70 ? 28.455 -15.445 -27.795 1.00 90.06 70 LEU A O 1
ATOM 559 N N . ASP A 1 71 ? 29.337 -13.868 -29.109 1.00 83.88 71 ASP A N 1
ATOM 560 C CA . ASP A 1 71 ? 28.735 -14.299 -30.372 1.00 83.88 71 ASP A CA 1
ATOM 561 C C . ASP A 1 71 ? 29.425 -15.528 -30.995 1.00 83.88 71 ASP A C 1
ATOM 563 O O . ASP A 1 71 ? 28.989 -16.025 -32.030 1.00 83.88 71 ASP A O 1
ATOM 567 N N . GLY A 1 72 ? 30.471 -16.063 -30.353 1.00 79.81 72 GLY A N 1
ATOM 568 C CA . GLY A 1 72 ? 31.187 -17.257 -30.817 1.00 79.81 72 GLY A CA 1
ATOM 569 C C . GLY A 1 72 ? 32.122 -16.999 -32.002 1.00 79.81 72 GLY A C 1
ATOM 570 O O . GLY A 1 72 ? 32.718 -17.944 -32.521 1.00 79.81 72 GLY A O 1
ATOM 571 N N . SER A 1 73 ? 32.275 -15.736 -32.401 1.00 68.81 73 SER A N 1
ATOM 572 C CA . SER A 1 73 ? 33.263 -15.276 -33.371 1.00 68.81 73 SER A CA 1
ATOM 573 C C . SER A 1 73 ? 34.639 -15.249 -32.695 1.00 68.81 73 SER A C 1
ATOM 575 O O . SER A 1 73 ? 34.980 -14.294 -31.997 1.00 68.81 73 SER A O 1
ATOM 577 N N . ALA A 1 74 ? 35.384 -16.349 -32.827 1.00 56.88 74 ALA A N 1
ATOM 578 C CA . ALA A 1 74 ? 36.788 -16.448 -32.420 1.00 56.88 74 ALA A CA 1
ATOM 579 C C . ALA A 1 74 ? 37.704 -15.562 -33.280 1.00 56.88 74 ALA A C 1
ATOM 581 O O . ALA A 1 74 ? 37.436 -15.444 -34.499 1.00 56.88 74 ALA A O 1
#